Protein AF-A0A2V7VPG3-F1 (afdb_monomer_lite)

Structure (mmCIF, N/CA/C/O backbone):
data_AF-A0A2V7VPG3-F1
#
_entry.id   AF-A0A2V7VPG3-F1
#
loop_
_atom_site.group_PDB
_atom_site.id
_atom_site.type_symbol
_atom_site.label_atom_id
_atom_site.label_alt_id
_atom_site.label_comp_id
_atom_site.label_asym_id
_atom_site.label_entity_id
_atom_site.label_se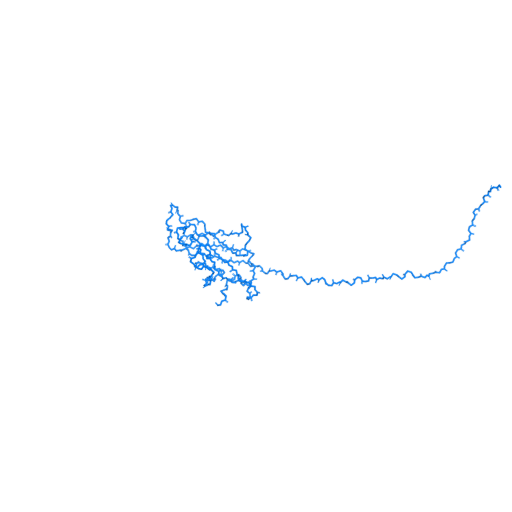q_id
_atom_site.pdbx_PDB_ins_code
_atom_site.Cartn_x
_atom_site.Cartn_y
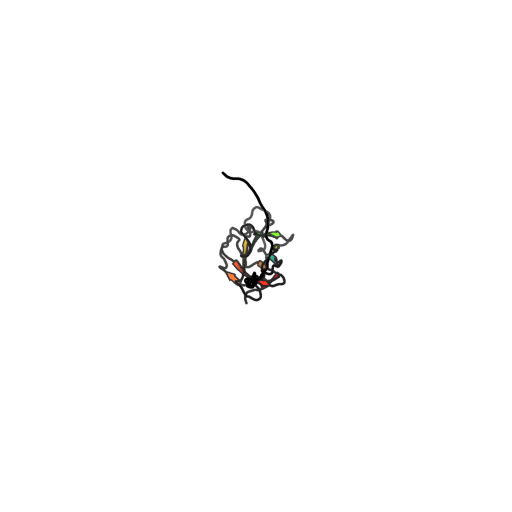_atom_site.Cartn_z
_atom_site.occupancy
_atom_site.B_iso_or_equiv
_atom_site.auth_seq_id
_atom_site.auth_comp_id
_atom_site.auth_asym_id
_atom_site.auth_atom_id
_atom_site.pdbx_PDB_model_num
ATOM 1 N N . MET A 1 1 ? 58.081 70.228 -54.183 1.00 37.72 1 MET A N 1
ATOM 2 C CA . MET A 1 1 ? 56.827 70.443 -54.935 1.00 37.72 1 MET A CA 1
ATOM 3 C C . MET A 1 1 ? 56.296 69.079 -55.341 1.00 37.72 1 MET A C 1
ATOM 5 O O . MET A 1 1 ? 56.935 68.388 -56.117 1.00 37.72 1 MET A O 1
ATOM 9 N N . THR A 1 2 ? 55.216 68.646 -54.701 1.00 41.16 2 THR A N 1
ATOM 10 C CA . THR A 1 2 ? 54.525 67.364 -54.906 1.00 41.16 2 THR A CA 1
ATOM 11 C C . THR A 1 2 ? 53.733 67.373 -56.209 1.00 41.16 2 THR A C 1
ATOM 13 O O . THR A 1 2 ? 53.096 68.386 -56.479 1.00 41.16 2 THR A O 1
ATOM 16 N N . ARG A 1 3 ? 53.716 66.256 -56.962 1.00 41.72 3 ARG A N 1
ATOM 17 C CA . ARG A 1 3 ? 52.572 65.781 -57.774 1.00 41.72 3 ARG A CA 1
ATOM 18 C C . ARG A 1 3 ? 52.804 64.370 -58.364 1.00 41.72 3 ARG A C 1
ATOM 20 O O . ARG A 1 3 ? 53.819 64.143 -59.001 1.00 41.72 3 ARG A O 1
ATOM 27 N N . LEU A 1 4 ? 51.795 63.511 -58.145 1.00 45.72 4 LEU A N 1
ATOM 28 C CA . LEU A 1 4 ? 51.234 62.430 -58.989 1.00 45.72 4 LEU A CA 1
ATOM 29 C C . LEU A 1 4 ? 52.162 61.390 -59.653 1.00 45.72 4 LEU A C 1
ATOM 31 O O . LEU A 1 4 ? 52.933 61.733 -60.536 1.00 45.72 4 LEU A O 1
ATOM 35 N N . ALA A 1 5 ? 51.910 60.098 -59.407 1.00 41.31 5 ALA A N 1
ATOM 36 C CA . ALA A 1 5 ? 51.105 59.235 -60.294 1.00 41.31 5 ALA A CA 1
ATOM 37 C C . ALA A 1 5 ? 51.264 57.744 -59.927 1.00 41.31 5 ALA A C 1
ATOM 39 O O . ALA A 1 5 ? 52.337 57.283 -59.553 1.00 41.31 5 ALA A O 1
ATOM 40 N N . ALA A 1 6 ? 50.160 57.008 -60.033 1.00 47.03 6 ALA A N 1
ATOM 41 C CA . ALA A 1 6 ? 50.062 55.563 -59.865 1.00 47.03 6 ALA A CA 1
ATOM 42 C C . ALA A 1 6 ? 50.630 54.798 -61.077 1.00 47.03 6 ALA A C 1
ATOM 44 O O . ALA A 1 6 ? 50.538 55.307 -62.189 1.00 47.03 6 ALA A O 1
ATOM 45 N N . LEU A 1 7 ? 51.131 53.573 -60.872 1.00 43.66 7 LEU A N 1
ATOM 46 C CA . LEU A 1 7 ? 50.576 52.311 -61.407 1.00 43.66 7 LEU A CA 1
ATOM 47 C C . LEU A 1 7 ? 51.603 51.159 -61.389 1.00 43.66 7 LEU A C 1
ATOM 49 O O . LEU A 1 7 ? 52.693 51.266 -61.931 1.00 43.66 7 LEU A O 1
ATOM 53 N N . ALA A 1 8 ? 51.139 50.052 -60.799 1.00 46.31 8 ALA A N 1
ATOM 54 C CA . ALA A 1 8 ? 51.310 48.647 -61.176 1.00 46.31 8 ALA A CA 1
ATOM 55 C C . ALA A 1 8 ? 52.710 48.077 -61.480 1.00 46.31 8 ALA A C 1
ATOM 57 O O . ALA A 1 8 ? 53.299 48.347 -62.519 1.00 46.31 8 ALA A O 1
ATOM 58 N N . LEU A 1 9 ? 53.095 47.066 -60.692 1.00 41.97 9 LEU A N 1
ATOM 59 C CA . LEU A 1 9 ? 53.660 45.843 -61.263 1.00 41.97 9 LEU A CA 1
ATOM 60 C C . LEU A 1 9 ? 53.087 44.610 -60.547 1.00 41.97 9 LEU A C 1
ATOM 62 O O . LEU A 1 9 ? 52.991 44.563 -59.323 1.00 41.97 9 LEU A O 1
ATOM 66 N N . LEU A 1 10 ? 52.639 43.663 -61.364 1.00 42.84 10 LEU A N 1
ATOM 67 C CA . LEU A 1 10 ? 51.924 42.441 -61.020 1.00 42.84 10 LEU A CA 1
ATOM 68 C C . LEU A 1 10 ? 52.832 41.323 -60.471 1.00 42.84 10 LEU A C 1
ATOM 70 O O . LEU A 1 10 ? 53.930 41.119 -60.971 1.00 42.84 10 LEU A O 1
ATOM 74 N N . ALA A 1 11 ? 52.237 40.550 -59.552 1.00 46.44 11 ALA A N 1
ATOM 75 C CA . ALA A 1 11 ? 52.200 39.080 -59.444 1.00 46.44 11 ALA A CA 1
ATOM 76 C C . ALA A 1 11 ? 53.490 38.233 -59.321 1.00 46.44 11 ALA A C 1
ATOM 78 O O . ALA A 1 11 ? 54.282 38.154 -60.250 1.00 46.44 11 ALA A O 1
ATOM 79 N N . ALA A 1 12 ? 53.562 37.438 -58.238 1.00 43.09 12 ALA A N 1
ATOM 80 C CA . ALA A 1 12 ? 53.796 35.974 -58.226 1.00 43.09 12 ALA A CA 1
ATOM 81 C C . ALA A 1 12 ? 53.746 35.474 -56.757 1.00 43.09 12 ALA A C 1
ATOM 83 O O . ALA A 1 12 ? 54.502 35.949 -55.920 1.00 43.09 12 ALA A O 1
ATOM 84 N N . LEU A 1 13 ? 52.709 34.735 -56.337 1.00 46.84 13 LEU A N 1
ATOM 85 C CA . LEU A 1 13 ? 52.669 33.261 -56.249 1.00 46.84 13 LEU A CA 1
ATOM 86 C C . LEU A 1 13 ? 53.753 32.643 -55.347 1.00 46.84 13 LEU A C 1
ATOM 88 O O . LEU A 1 13 ? 54.882 32.480 -55.787 1.00 46.84 13 LEU A O 1
ATOM 92 N N . ALA A 1 14 ? 53.361 32.173 -54.156 1.00 47.09 14 ALA A N 1
ATOM 93 C CA . ALA A 1 14 ? 53.646 30.800 -53.719 1.00 47.09 14 ALA A CA 1
ATOM 94 C C . ALA A 1 14 ? 52.872 30.449 -52.437 1.00 47.09 14 ALA A C 1
ATOM 96 O O . ALA A 1 14 ? 53.082 31.011 -51.366 1.00 47.0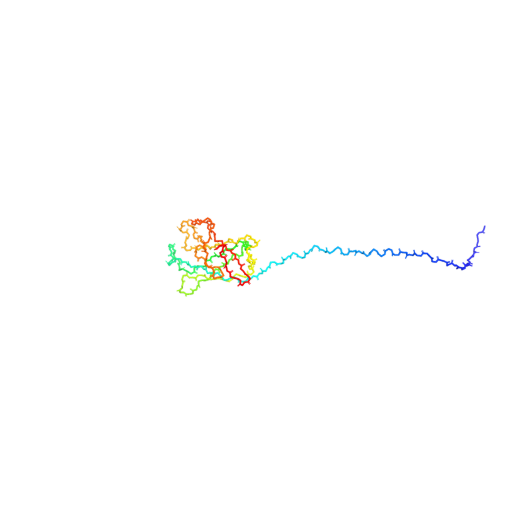9 14 ALA A O 1
ATOM 97 N N . PHE A 1 15 ? 51.974 29.485 -52.606 1.00 50.28 15 PHE A N 1
ATOM 98 C CA . PHE A 1 15 ? 51.304 28.688 -51.592 1.00 50.28 15 PHE A CA 1
ATOM 99 C C . PHE A 1 15 ? 52.273 28.134 -50.5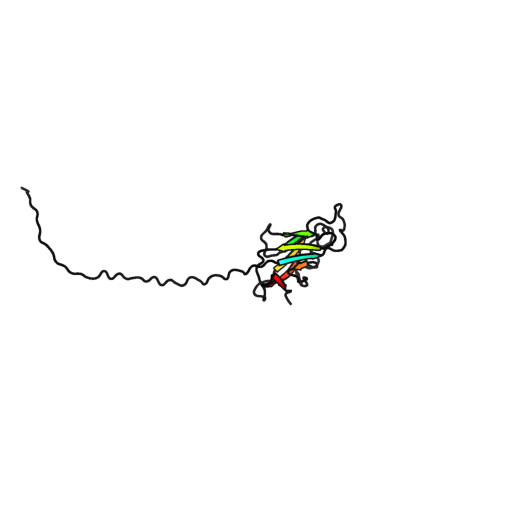43 1.00 50.28 15 PHE A C 1
ATOM 101 O O . PHE A 1 15 ? 53.160 27.364 -50.901 1.00 50.28 15 PHE A O 1
ATOM 108 N N . LEU A 1 16 ? 52.018 28.395 -49.260 1.00 49.69 16 LEU A N 1
ATOM 109 C CA . LEU A 1 16 ? 52.419 27.492 -48.181 1.00 49.69 16 LEU A CA 1
ATOM 110 C C . LEU A 1 16 ? 51.291 27.399 -47.150 1.00 49.69 16 LEU A C 1
ATOM 112 O O . LEU A 1 16 ? 51.182 28.210 -46.239 1.00 49.69 16 LEU A O 1
ATOM 116 N N . GLY A 1 17 ? 50.446 26.393 -47.384 1.00 46.06 17 GLY A N 1
ATOM 117 C CA . GLY A 1 17 ? 49.698 25.622 -46.397 1.00 46.06 17 GLY A CA 1
ATOM 118 C C . GLY A 1 17 ? 49.107 26.367 -45.208 1.00 46.06 17 GLY A C 1
ATOM 119 O O . GLY A 1 17 ? 49.694 26.382 -44.129 1.00 46.06 17 GLY A O 1
ATOM 120 N N . GLU A 1 18 ? 47.850 26.782 -45.348 1.00 44.81 18 GLU A N 1
ATOM 121 C CA . GLU A 1 18 ? 46.895 26.646 -44.250 1.00 44.81 18 GLU A CA 1
ATOM 122 C C . GLU A 1 18 ? 46.739 25.146 -43.974 1.00 44.81 18 GLU A C 1
ATOM 124 O O . GLU A 1 18 ? 45.849 24.469 -44.485 1.00 44.81 18 GLU A O 1
ATOM 129 N N . GLY A 1 19 ? 47.667 24.592 -43.195 1.00 44.91 19 GLY A N 1
ATOM 130 C CA . GLY A 1 19 ? 47.417 23.357 -42.481 1.00 44.91 19 GLY A CA 1
ATOM 131 C C . GLY A 1 19 ? 46.315 23.652 -41.477 1.00 44.91 19 GLY A C 1
ATOM 132 O O . GLY A 1 19 ? 46.604 23.979 -40.328 1.00 44.91 19 GLY A O 1
ATOM 133 N N . CYS A 1 20 ? 45.056 23.594 -41.918 1.00 52.06 20 CYS A N 1
ATOM 134 C CA . CYS A 1 20 ? 43.930 23.413 -41.023 1.00 52.06 20 CYS A CA 1
ATOM 135 C C . CYS A 1 20 ? 44.253 22.168 -40.201 1.00 52.06 20 CYS A C 1
ATOM 137 O O . CYS A 1 20 ? 44.125 21.042 -40.677 1.00 52.06 20 CYS A O 1
ATOM 139 N N . LEU A 1 21 ? 44.722 22.374 -38.971 1.00 52.06 21 LEU A N 1
ATOM 140 C CA . LEU A 1 21 ? 44.619 21.376 -37.927 1.00 52.06 21 LEU A CA 1
ATOM 141 C C . LEU A 1 21 ? 43.122 21.158 -37.751 1.00 52.06 21 LEU A C 1
ATOM 143 O O . LEU A 1 21 ? 42.452 21.871 -37.006 1.00 52.06 21 LEU A O 1
ATOM 147 N N . GLU A 1 22 ? 42.588 20.219 -38.521 1.00 52.66 22 GLU A N 1
ATOM 148 C CA . GLU A 1 22 ? 41.272 19.656 -38.321 1.00 52.66 22 GLU A CA 1
ATOM 149 C C . GLU A 1 22 ? 41.355 18.914 -36.989 1.00 52.66 22 GLU A C 1
ATOM 151 O O . GLU A 1 22 ? 41.661 17.724 -36.907 1.00 52.66 22 GLU A O 1
ATOM 156 N N . ILE A 1 23 ? 41.185 19.676 -35.903 1.00 58.06 23 ILE A N 1
ATOM 157 C CA . ILE A 1 23 ? 40.947 19.149 -34.569 1.00 58.06 23 ILE A CA 1
ATOM 158 C C . ILE A 1 23 ? 39.616 18.427 -34.703 1.00 58.06 23 ILE A C 1
ATOM 160 O O . ILE A 1 23 ? 38.544 18.998 -34.505 1.00 58.06 23 ILE A O 1
ATOM 164 N N . THR A 1 24 ? 39.693 17.162 -35.102 1.00 60.69 24 THR A N 1
ATOM 165 C CA . THR A 1 24 ? 38.583 16.238 -34.992 1.00 60.69 24 THR A CA 1
ATOM 166 C C . THR A 1 24 ? 38.358 16.143 -33.498 1.00 60.69 24 THR A C 1
ATOM 168 O O . THR A 1 24 ? 39.106 15.471 -32.790 1.00 60.69 24 THR A O 1
ATOM 171 N N . LYS A 1 25 ? 37.411 16.934 -32.986 1.00 55.31 25 LYS A N 1
ATOM 172 C CA . LYS A 1 25 ? 36.964 16.846 -31.605 1.00 55.31 25 LYS A CA 1
ATOM 173 C C . LYS A 1 25 ? 36.497 15.408 -31.456 1.00 55.31 25 LYS A C 1
ATOM 175 O O . LYS A 1 25 ? 35.426 15.066 -31.953 1.00 55.31 25 LYS A O 1
ATOM 180 N N . SER A 1 26 ? 37.331 14.557 -30.861 1.00 58.09 26 SER A N 1
ATOM 181 C CA . SER A 1 26 ? 36.906 13.240 -30.432 1.00 58.09 26 SER A CA 1
ATOM 182 C C . SER A 1 26 ? 35.700 13.506 -29.551 1.00 58.09 26 SER A C 1
ATOM 184 O O . SER A 1 26 ? 35.793 14.166 -28.515 1.00 58.09 26 SER A O 1
ATOM 186 N N . VAL A 1 27 ? 34.523 13.134 -30.049 1.00 62.06 27 VAL A N 1
ATOM 187 C CA . VAL A 1 27 ? 33.317 13.144 -29.243 1.00 62.06 27 VAL A CA 1
ATOM 188 C C . VAL A 1 27 ? 33.617 12.134 -28.154 1.00 62.06 27 VAL A C 1
ATOM 190 O O . VAL A 1 27 ? 33.576 10.932 -28.395 1.00 62.06 27 VAL A O 1
ATOM 193 N N . THR A 1 28 ? 34.034 12.626 -26.987 1.00 63.97 28 THR A N 1
ATOM 194 C CA . THR A 1 28 ? 34.015 11.841 -25.765 1.00 63.97 28 THR A CA 1
ATOM 195 C C . THR A 1 28 ? 32.599 11.310 -25.681 1.00 63.97 28 THR A C 1
ATOM 197 O O . THR A 1 28 ? 31.658 12.101 -25.577 1.00 63.97 28 THR A O 1
ATOM 200 N N . GLU A 1 29 ? 32.451 9.997 -25.845 1.00 66.50 29 GLU A N 1
ATOM 201 C CA . GLU A 1 29 ? 31.193 9.304 -25.628 1.00 66.50 29 GLU A CA 1
ATOM 202 C C . GLU A 1 29 ? 30.670 9.802 -24.280 1.00 66.50 29 GLU A C 1
ATOM 204 O O . GLU A 1 29 ? 31.361 9.713 -23.260 1.00 66.50 29 GLU A O 1
ATOM 209 N N . GLY A 1 30 ? 29.530 10.501 -24.314 1.00 67.94 30 GLY A N 1
ATOM 210 C CA . GLY A 1 30 ? 28.930 11.038 -23.103 1.00 67.94 30 GLY A CA 1
ATOM 211 C C . GLY A 1 30 ? 28.726 9.902 -22.101 1.00 67.94 30 GLY A C 1
ATOM 212 O O . GLY A 1 30 ? 28.661 8.739 -22.508 1.00 67.94 30 GLY A O 1
ATOM 213 N N . PRO A 1 31 ? 28.634 10.201 -20.795 1.00 70.94 31 PRO A N 1
ATOM 214 C CA . PRO A 1 31 ? 28.331 9.167 -19.817 1.00 70.94 31 PRO A CA 1
ATOM 215 C C . PRO A 1 31 ? 27.118 8.352 -20.294 1.00 70.94 31 PRO A C 1
ATOM 217 O O . PRO A 1 31 ? 26.178 8.941 -20.845 1.00 70.94 31 PRO A O 1
ATOM 220 N N . PRO A 1 32 ? 27.146 7.017 -20.134 1.00 72.50 32 PRO A N 1
ATOM 221 C CA . PRO A 1 32 ? 26.069 6.166 -20.610 1.00 72.50 32 PRO A CA 1
ATOM 222 C C . PRO A 1 32 ? 24.729 6.660 -20.050 1.00 72.50 32 PRO A C 1
ATOM 224 O O . PRO A 1 32 ? 24.681 7.134 -18.908 1.00 72.50 32 PRO A O 1
ATOM 227 N N . PRO A 1 33 ? 23.641 6.580 -20.834 1.00 69.88 33 PRO A N 1
ATOM 228 C CA . PRO A 1 33 ? 22.337 7.030 -20.379 1.00 69.88 33 PRO A CA 1
ATOM 229 C C . PRO A 1 33 ? 21.962 6.301 -19.087 1.00 69.88 33 PRO A C 1
ATOM 231 O O . PRO A 1 33 ? 22.057 5.075 -18.998 1.00 69.88 33 PRO A O 1
ATOM 234 N N . VAL A 1 34 ? 21.542 7.067 -18.078 1.00 70.38 34 VAL A N 1
ATOM 235 C CA . VAL A 1 34 ? 21.027 6.504 -16.828 1.00 70.38 34 VAL A CA 1
ATOM 236 C C . VAL A 1 34 ? 19.792 5.667 -17.177 1.00 70.38 34 VAL A C 1
ATOM 238 O O . VAL A 1 34 ? 18.899 6.184 -17.860 1.00 70.38 34 VAL A O 1
ATOM 241 N N . PRO A 1 35 ? 19.716 4.390 -16.755 1.00 69.19 35 PRO A N 1
ATOM 242 C CA . PRO A 1 35 ? 18.549 3.564 -17.015 1.00 69.19 35 PRO A CA 1
ATOM 243 C C . PRO A 1 35 ? 17.295 4.270 -16.506 1.00 69.19 35 PRO A C 1
ATOM 245 O O . PRO A 1 35 ? 17.216 4.645 -15.337 1.00 69.19 35 PRO A O 1
ATOM 248 N N . SER A 1 36 ? 16.317 4.473 -17.387 1.00 74.19 36 SER A N 1
ATOM 249 C CA . SER A 1 36 ? 15.027 5.002 -16.955 1.00 74.19 36 SER A CA 1
ATOM 250 C C . SER A 1 36 ? 14.311 3.939 -16.119 1.00 74.19 36 SER A C 1
ATOM 252 O O . SER A 1 36 ? 14.307 2.768 -16.520 1.00 74.19 36 SER A O 1
ATOM 254 N N . PRO A 1 37 ? 13.712 4.309 -14.975 1.00 80.94 37 PRO A N 1
ATOM 255 C CA . PRO A 1 37 ? 12.950 3.363 -14.180 1.00 80.94 37 PRO A CA 1
ATOM 256 C C . PRO A 1 37 ? 11.795 2.820 -15.019 1.00 80.94 37 PRO A C 1
ATOM 258 O O . PRO A 1 37 ? 11.083 3.572 -15.691 1.00 80.94 37 PRO A O 1
ATOM 261 N N . ARG A 1 38 ? 11.615 1.499 -14.996 1.00 91.44 38 ARG A N 1
ATOM 262 C CA . ARG A 1 38 ? 10.440 0.872 -15.603 1.00 91.44 38 ARG A CA 1
ATOM 263 C C . ARG A 1 38 ? 9.250 1.167 -14.706 1.00 91.44 38 ARG A C 1
ATOM 265 O O . ARG A 1 38 ? 9.344 0.979 -13.497 1.00 91.44 38 ARG A O 1
ATOM 272 N N . LEU A 1 39 ? 8.168 1.659 -15.294 1.00 95.88 39 LEU A N 1
ATOM 273 C CA . LEU A 1 39 ? 6.970 2.067 -14.571 1.00 95.88 39 LEU A CA 1
ATOM 274 C C . LEU A 1 39 ? 5.812 1.132 -14.914 1.00 95.88 39 LEU A C 1
ATOM 276 O O . LEU A 1 39 ? 5.599 0.811 -16.083 1.00 95.88 39 LEU A O 1
ATOM 280 N N . VAL A 1 40 ? 5.049 0.732 -13.902 1.00 97.44 40 VAL A N 1
ATOM 281 C CA . VAL A 1 40 ? 3.892 -0.160 -14.031 1.00 97.44 40 VAL A CA 1
ATOM 282 C C . VAL A 1 40 ? 2.668 0.418 -13.329 1.00 97.44 40 VAL A C 1
ATOM 284 O O . VAL A 1 40 ? 2.739 1.402 -12.590 1.00 97.44 40 VAL A O 1
ATOM 287 N N . THR A 1 41 ? 1.517 -0.193 -13.590 1.00 98.00 41 THR A N 1
ATOM 288 C CA . THR A 1 41 ? 0.272 0.096 -12.879 1.00 98.00 41 THR A CA 1
ATOM 289 C C . THR A 1 41 ? 0.023 -1.002 -11.855 1.00 98.00 41 THR A C 1
ATOM 291 O O . THR A 1 41 ? 0.062 -2.180 -12.199 1.00 98.00 41 THR A O 1
ATOM 294 N N . VAL A 1 42 ? -0.257 -0.624 -10.609 1.00 98.19 42 VAL A N 1
ATOM 295 C CA . VAL A 1 42 ? -0.473 -1.566 -9.505 1.00 98.19 42 VAL A CA 1
ATOM 296 C C . VAL A 1 42 ? -1.884 -1.406 -8.965 1.00 98.19 42 VAL A C 1
ATOM 298 O O . VAL A 1 42 ? -2.323 -0.301 -8.651 1.00 98.19 42 VAL A O 1
ATOM 301 N N . ARG A 1 43 ? -2.602 -2.521 -8.824 1.00 98.06 43 ARG A N 1
ATOM 302 C CA . ARG A 1 43 ? -3.893 -2.547 -8.131 1.00 98.06 43 ARG A CA 1
ATOM 303 C C . ARG A 1 43 ? -3.671 -2.736 -6.636 1.00 98.06 43 ARG A C 1
ATOM 305 O O . ARG A 1 43 ? -2.936 -3.634 -6.233 1.00 98.06 43 ARG A O 1
ATOM 312 N N . VAL A 1 44 ? -4.328 -1.917 -5.830 1.00 98.12 44 VAL A N 1
ATOM 313 C CA . VAL A 1 44 ? -4.316 -2.012 -4.369 1.00 98.12 44 VAL A CA 1
ATOM 314 C C . VAL A 1 44 ? -5.710 -2.373 -3.882 1.00 98.12 44 VAL A C 1
ATOM 316 O O . VAL A 1 44 ? -6.705 -1.834 -4.372 1.00 98.12 44 VAL A O 1
ATOM 319 N N . GLU A 1 45 ? -5.770 -3.270 -2.905 1.00 97.00 45 GLU A N 1
ATOM 320 C CA . GLU A 1 45 ? -6.959 -3.542 -2.109 1.00 97.00 45 GLU A CA 1
ATOM 321 C C . GLU A 1 45 ? -6.654 -3.319 -0.629 1.00 97.00 45 GLU A C 1
ATOM 323 O O . GLU A 1 45 ? -5.585 -3.681 -0.138 1.00 97.00 45 GLU A O 1
ATOM 328 N N . TYR A 1 46 ? -7.628 -2.785 0.090 1.00 95.38 46 TYR A N 1
ATOM 329 C CA . TYR A 1 46 ? -7.666 -2.744 1.540 1.00 95.38 46 TYR A CA 1
ATOM 330 C C . TYR A 1 46 ? -8.922 -3.464 2.017 1.00 95.38 46 TYR A C 1
ATOM 332 O O . TYR A 1 46 ? -10.019 -3.180 1.537 1.00 95.38 46 TYR A O 1
ATOM 340 N N . ARG A 1 47 ? -8.765 -4.397 2.956 1.00 93.06 47 ARG A N 1
ATOM 341 C CA . ARG A 1 47 ? -9.871 -5.164 3.541 1.00 93.06 47 ARG A CA 1
ATOM 342 C C . ARG A 1 47 ? -10.123 -4.667 4.957 1.00 93.06 47 ARG A C 1
ATOM 344 O O . ARG A 1 47 ? -9.394 -5.044 5.870 1.00 93.06 47 ARG A O 1
ATOM 351 N N . GLN A 1 48 ? -11.115 -3.807 5.152 1.00 87.88 48 GLN A N 1
ATOM 352 C CA . GLN A 1 48 ? -11.444 -3.322 6.494 1.00 87.88 48 GLN A CA 1
ATOM 353 C C . GLN A 1 48 ? -11.978 -4.483 7.352 1.00 87.88 48 GLN A C 1
ATOM 355 O O . GLN A 1 48 ? -12.622 -5.394 6.823 1.00 87.88 48 GLN A O 1
ATOM 360 N N . PRO A 1 49 ? -11.731 -4.485 8.673 1.00 82.81 49 PRO A N 1
ATOM 361 C CA . PRO A 1 49 ? -12.482 -5.324 9.601 1.00 82.81 49 PRO A CA 1
ATOM 362 C C . PRO A 1 49 ? -13.997 -5.170 9.410 1.00 82.81 49 PRO A C 1
ATOM 364 O O . PRO A 1 49 ? -14.476 -4.095 9.067 1.00 82.81 49 PRO A O 1
ATOM 367 N N . ASN A 1 50 ? -14.757 -6.240 9.655 1.00 69.00 50 ASN A N 1
ATOM 368 C CA . ASN A 1 50 ? -16.215 -6.197 9.539 1.00 69.00 50 ASN A CA 1
ATOM 369 C C . ASN A 1 50 ? -16.799 -5.164 10.517 1.00 69.00 50 ASN A C 1
ATOM 371 O O . ASN A 1 50 ? -16.787 -5.383 11.729 1.00 69.00 50 ASN A O 1
ATOM 375 N N . GLY A 1 51 ? -17.344 -4.079 9.967 1.00 63.75 51 GLY A N 1
ATOM 376 C CA . GLY A 1 51 ? -18.024 -3.021 10.706 1.00 63.75 51 GLY A CA 1
ATOM 377 C C . GLY A 1 51 ? -17.172 -1.770 10.913 1.00 63.75 51 GLY A C 1
ATOM 378 O O . GLY A 1 51 ? -15.968 -1.837 11.148 1.00 63.75 51 GLY A O 1
ATOM 379 N N . CYS A 1 52 ? -17.829 -0.611 10.874 1.00 63.09 52 CYS A N 1
ATOM 380 C CA . CYS A 1 52 ? -17.220 0.623 11.341 1.00 63.09 52 CYS A CA 1
ATOM 381 C C . CYS A 1 52 ? -17.414 0.730 12.841 1.00 63.09 52 CYS A C 1
ATOM 383 O O . CYS A 1 52 ? -18.539 0.706 13.344 1.00 63.09 52 CYS A O 1
ATOM 385 N N . VAL A 1 53 ? -16.305 0.829 13.553 1.00 60.41 53 VAL A N 1
ATOM 386 C CA . VAL A 1 53 ? -16.309 0.991 14.998 1.00 60.41 53 VAL A CA 1
ATOM 387 C C . VAL A 1 53 ? -16.289 2.494 15.271 1.00 60.41 53 VAL A C 1
ATOM 389 O O . VAL A 1 53 ? -15.461 3.208 14.720 1.00 60.41 53 VAL A O 1
ATOM 392 N N . ASN A 1 54 ? -17.217 2.979 16.095 1.00 53.47 54 ASN A N 1
ATOM 393 C CA . ASN A 1 54 ? -17.209 4.346 16.631 1.00 53.47 54 ASN A CA 1
ATOM 394 C C . ASN A 1 54 ? -17.265 5.488 15.590 1.00 53.47 54 ASN A C 1
ATOM 396 O O . ASN A 1 54 ? -16.606 6.512 15.746 1.00 53.47 54 ASN A O 1
ATOM 400 N N . VAL A 1 55 ? -18.103 5.365 14.554 1.00 57.84 55 VAL A N 1
ATOM 401 C CA . VAL A 1 55 ? -18.409 6.479 13.633 1.00 57.84 55 VAL A CA 1
ATOM 402 C C . VAL A 1 55 ? -19.901 6.798 13.604 1.00 57.84 55 VAL A C 1
ATOM 404 O O . VAL A 1 55 ? -20.749 5.910 13.632 1.00 57.84 55 VAL A O 1
ATOM 407 N N . SER A 1 56 ? -20.223 8.090 13.522 1.00 54.47 56 SER A N 1
ATOM 408 C CA . SER A 1 56 ? -21.587 8.614 13.362 1.00 54.47 56 SER A CA 1
ATOM 409 C C . SER A 1 56 ? -22.082 8.614 11.905 1.00 54.47 56 SER A C 1
ATOM 411 O O . SER A 1 56 ? -23.256 8.889 11.661 1.00 54.47 56 SER A O 1
ATOM 413 N N . ASN A 1 57 ? -21.201 8.321 10.943 1.00 56.34 57 ASN A N 1
ATOM 414 C CA . ASN A 1 57 ? -21.437 8.384 9.495 1.00 56.34 57 ASN A CA 1
ATOM 415 C C . ASN A 1 57 ? -21.544 6.963 8.891 1.00 56.34 57 ASN A C 1
ATOM 417 O O . ASN A 1 57 ? -21.054 6.014 9.510 1.00 56.34 57 ASN A O 1
ATOM 421 N N . PRO A 1 58 ? -22.126 6.774 7.688 1.00 58.31 58 PRO A N 1
ATOM 422 C CA . PRO A 1 58 ? -22.068 5.486 7.018 1.00 58.31 58 PRO A CA 1
ATOM 423 C C . PRO A 1 58 ? -20.611 5.152 6.684 1.00 58.31 58 PRO A C 1
ATOM 425 O O . PRO A 1 58 ? -19.796 6.038 6.440 1.00 58.31 58 PRO A O 1
ATOM 428 N N . CYS A 1 59 ? -20.302 3.862 6.651 1.00 66.56 59 CYS A N 1
ATOM 429 C CA . CYS A 1 59 ? -19.009 3.261 6.312 1.00 66.56 59 CYS A CA 1
ATOM 430 C C . CYS A 1 59 ? -18.494 3.546 4.888 1.00 66.56 59 CYS A C 1
ATOM 432 O O . CYS A 1 59 ? -17.807 2.722 4.303 1.00 66.56 59 CYS A O 1
ATOM 434 N N . ASN A 1 60 ? -18.845 4.680 4.296 1.00 68.06 60 ASN A N 1
ATOM 435 C CA . ASN A 1 60 ? -18.600 5.008 2.900 1.00 68.06 60 ASN A CA 1
ATOM 436 C C . ASN A 1 60 ? -17.542 6.109 2.728 1.00 68.06 60 ASN A C 1
ATOM 438 O O . ASN A 1 60 ? -17.385 6.652 1.630 1.00 68.06 60 ASN A O 1
ATOM 442 N N . THR A 1 61 ? -16.812 6.463 3.795 1.00 75.62 61 THR A N 1
ATOM 443 C CA . THR A 1 61 ? -15.702 7.417 3.679 1.00 75.62 61 THR A CA 1
ATOM 444 C C . THR A 1 61 ? -14.534 6.751 2.954 1.00 75.62 61 THR A C 1
ATOM 446 O O . THR A 1 61 ? -14.277 5.552 3.093 1.00 75.62 61 THR A O 1
ATOM 449 N N . ARG A 1 62 ? -13.818 7.529 2.139 1.00 83.12 62 ARG A N 1
ATOM 450 C CA . ARG A 1 62 ? -12.665 7.022 1.393 1.00 83.12 62 ARG A CA 1
ATOM 451 C C . ARG A 1 62 ? -11.506 6.710 2.334 1.00 83.12 62 ARG A C 1
ATOM 453 O O . ARG A 1 62 ? -11.244 7.441 3.285 1.00 83.12 62 ARG A O 1
ATOM 460 N N . VAL A 1 63 ? -10.802 5.641 2.002 1.00 92.00 63 VAL A N 1
ATOM 461 C CA . VAL A 1 63 ? -9.583 5.184 2.670 1.00 92.00 63 VAL A CA 1
ATOM 462 C C . VAL A 1 63 ? -8.387 5.689 1.867 1.00 92.00 63 VAL A C 1
ATOM 464 O O . VAL A 1 63 ? -8.463 5.758 0.640 1.00 92.00 63 VAL A O 1
ATOM 467 N N . VAL A 1 64 ? -7.292 6.062 2.525 1.00 95.94 64 VAL A N 1
ATOM 468 C CA . VAL A 1 64 ? -6.143 6.690 1.854 1.00 95.94 64 VAL A CA 1
ATOM 469 C C . VAL A 1 64 ? -4.965 5.729 1.815 1.00 95.94 64 VAL A C 1
ATOM 471 O O . VAL A 1 64 ? -4.539 5.237 2.856 1.00 95.94 64 VAL A O 1
ATOM 474 N N . PHE A 1 65 ? -4.428 5.470 0.626 1.00 97.75 65 PHE A N 1
ATOM 475 C CA . PHE A 1 65 ? -3.230 4.665 0.415 1.00 97.75 65 PHE A CA 1
ATOM 476 C C . PHE A 1 65 ? -1.993 5.542 0.226 1.00 97.75 65 PHE A C 1
ATOM 478 O O . PHE A 1 65 ? -2.016 6.511 -0.535 1.00 97.75 65 PHE A O 1
ATOM 485 N N . PHE A 1 66 ? -0.895 5.129 0.853 1.00 97.94 66 PHE A N 1
ATOM 486 C CA . PHE A 1 66 ? 0.419 5.745 0.745 1.00 97.94 66 PHE A CA 1
ATOM 487 C C . PHE A 1 66 ? 1.444 4.694 0.324 1.00 97.94 66 PHE A C 1
ATOM 489 O O . PHE A 1 66 ? 1.496 3.609 0.90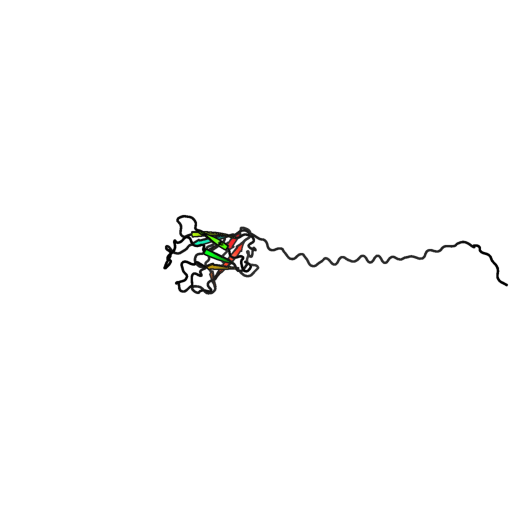6 1.00 97.94 66 PHE A O 1
ATOM 496 N N . GLY A 1 67 ? 2.297 5.042 -0.634 1.00 97.31 67 GLY A N 1
ATOM 497 C CA . GLY A 1 67 ? 3.495 4.284 -0.984 1.00 97.31 67 GLY A CA 1
ATOM 498 C C . GLY A 1 67 ? 4.722 5.183 -0.925 1.00 97.31 67 GLY A C 1
ATOM 499 O O . GLY A 1 67 ? 4.642 6.355 -1.281 1.00 97.31 67 GLY A O 1
ATOM 500 N N . SER A 1 68 ? 5.867 4.654 -0.498 1.00 96.50 68 SER A N 1
ATOM 501 C CA . SER A 1 68 ? 7.103 5.436 -0.346 1.00 96.50 68 SER A CA 1
ATOM 502 C C . SER A 1 68 ? 7.660 6.005 -1.657 1.00 96.50 68 SER A C 1
ATOM 504 O O . SER A 1 68 ? 8.508 6.889 -1.624 1.00 96.50 68 SER A O 1
ATOM 506 N N . TRP A 1 69 ? 7.178 5.529 -2.808 1.00 93.81 69 TRP A N 1
ATOM 507 C CA . TRP A 1 69 ? 7.493 6.085 -4.128 1.00 93.81 69 TRP A CA 1
ATOM 508 C C . TRP A 1 69 ? 6.648 7.315 -4.493 1.00 93.81 69 TRP A C 1
ATOM 510 O O . TRP A 1 69 ? 6.928 7.981 -5.491 1.00 93.81 69 TRP A O 1
ATOM 520 N N . MET A 1 70 ? 5.587 7.601 -3.738 1.00 95.50 70 MET A N 1
ATOM 521 C CA . MET A 1 70 ? 4.681 8.710 -4.015 1.00 95.50 70 MET A CA 1
ATOM 522 C C . MET A 1 70 ? 5.290 10.029 -3.545 1.00 95.50 70 MET A C 1
ATOM 524 O O . MET A 1 70 ? 5.894 10.116 -2.477 1.00 95.50 70 MET A O 1
ATOM 528 N N . GLN A 1 71 ? 5.092 11.077 -4.340 1.00 93.38 71 GLN A N 1
ATOM 529 C CA . GLN A 1 71 ? 5.375 12.442 -3.902 1.00 93.38 71 GLN A CA 1
ATOM 530 C C . GLN A 1 71 ? 4.334 12.883 -2.859 1.00 93.38 71 GLN A C 1
ATOM 532 O O . GLN A 1 71 ? 3.217 12.359 -2.866 1.00 93.38 71 GLN A O 1
ATOM 537 N N . PRO A 1 72 ? 4.647 13.855 -1.984 1.00 89.81 72 PRO A N 1
ATOM 538 C CA . PRO A 1 72 ? 3.647 14.457 -1.104 1.00 89.81 72 PRO A CA 1
ATOM 539 C C . PRO A 1 72 ? 2.432 14.970 -1.898 1.00 89.81 72 PRO A C 1
ATOM 541 O O . PRO A 1 72 ? 2.608 15.677 -2.891 1.00 89.81 72 PRO A O 1
ATOM 544 N N . GLY A 1 73 ? 1.213 14.609 -1.484 1.00 91.75 73 GLY A N 1
ATOM 545 C CA . GLY A 1 73 ? -0.024 14.902 -2.224 1.00 91.75 73 GLY A CA 1
ATOM 546 C C . GLY A 1 73 ? -0.352 13.889 -3.330 1.00 91.75 73 GLY A C 1
ATOM 547 O O . GLY A 1 73 ? -1.362 14.033 -4.016 1.00 91.75 73 GLY A O 1
ATOM 548 N N . GLY A 1 74 ? 0.508 12.887 -3.540 1.00 91.56 74 GLY A N 1
ATOM 549 C CA . GLY A 1 74 ? 0.331 11.795 -4.499 1.00 91.56 74 GLY A CA 1
ATOM 550 C C . GLY A 1 74 ? -0.367 10.562 -3.923 1.00 91.56 74 GLY A C 1
ATOM 551 O O . GLY A 1 74 ? -0.450 9.542 -4.607 1.00 91.56 74 GLY A O 1
ATOM 552 N N . GLU A 1 75 ? -0.832 10.629 -2.675 1.00 95.00 75 GLU A N 1
ATOM 553 C CA . GLU A 1 75 ? -1.641 9.586 -2.056 1.00 95.00 75 GLU A CA 1
ATOM 554 C C . GLU A 1 75 ? -2.911 9.281 -2.859 1.00 95.00 75 GLU A C 1
ATOM 556 O O . GLU A 1 75 ? -3.491 10.132 -3.537 1.00 95.00 75 GLU A O 1
ATOM 561 N N . VAL A 1 76 ? -3.364 8.032 -2.774 1.00 96.44 76 VAL A N 1
ATOM 562 C CA . VAL A 1 76 ? -4.496 7.555 -3.571 1.00 96.44 76 VAL A CA 1
ATOM 563 C C . VAL A 1 76 ? -5.687 7.281 -2.675 1.00 96.44 76 VAL A C 1
ATOM 565 O O . VAL A 1 76 ? -5.614 6.496 -1.731 1.00 96.44 76 VAL A O 1
ATOM 568 N N . LEU A 1 77 ? -6.816 7.901 -3.008 1.00 95.56 77 LEU A N 1
ATOM 569 C CA . LEU A 1 77 ? -8.091 7.602 -2.374 1.00 95.56 77 LEU A CA 1
ATOM 570 C C . LEU A 1 77 ? -8.653 6.299 -2.944 1.00 95.56 77 LEU A C 1
ATOM 572 O O . LEU A 1 77 ? -8.976 6.210 -4.130 1.00 95.56 77 LEU A O 1
ATOM 576 N N . LEU A 1 78 ? -8.797 5.299 -2.086 1.00 95.00 78 LEU A N 1
ATOM 577 C CA . LEU A 1 78 ? -9.412 4.028 -2.426 1.00 95.00 78 LEU A CA 1
ATOM 578 C C . LEU A 1 78 ? -10.937 4.147 -2.350 1.00 95.00 78 LEU A C 1
ATOM 580 O O . LEU A 1 78 ? -11.491 4.819 -1.475 1.00 95.00 78 LEU A O 1
ATOM 584 N N . SER A 1 79 ? -11.612 3.476 -3.278 1.00 91.62 79 SER A N 1
ATOM 585 C CA . SER A 1 79 ? -13.072 3.450 -3.369 1.00 91.62 79 SER A CA 1
ATOM 586 C C . SER A 1 79 ? -13.608 2.116 -2.876 1.00 91.62 79 SER A C 1
ATOM 588 O O . SER A 1 79 ? -13.083 1.064 -3.241 1.00 91.62 79 SER A O 1
ATOM 590 N N . GLU A 1 80 ? -14.652 2.166 -2.056 1.00 89.69 80 GLU A N 1
ATOM 591 C CA . GLU A 1 80 ? -15.358 0.978 -1.583 1.00 89.69 80 GLU A CA 1
ATOM 592 C C . GLU A 1 80 ? -15.949 0.208 -2.774 1.00 89.69 80 GLU A C 1
ATOM 594 O O . GLU A 1 80 ? -16.564 0.787 -3.673 1.00 89.69 80 GLU A O 1
ATOM 599 N N . SER A 1 81 ? -15.762 -1.109 -2.782 1.00 87.44 81 SER A N 1
ATOM 600 C CA . SER A 1 81 ? -16.494 -1.997 -3.678 1.00 87.44 81 SER A CA 1
ATOM 601 C C . SER A 1 81 ? -17.897 -2.189 -3.088 1.00 87.44 81 SER A C 1
ATOM 603 O O . SER A 1 81 ? -17.996 -2.668 -1.956 1.00 87.44 81 SER A O 1
ATOM 605 N N . PRO A 1 82 ? -18.976 -1.814 -3.801 1.00 82.94 82 PRO A N 1
ATOM 606 C CA . PRO A 1 82 ? -20.309 -1.705 -3.211 1.00 82.94 82 PRO A CA 1
ATOM 607 C C . PRO A 1 82 ? -20.768 -2.966 -2.471 1.00 82.94 82 PRO A C 1
ATOM 609 O O . PRO A 1 82 ? -20.728 -4.064 -3.026 1.00 82.94 82 PRO A O 1
ATOM 612 N N . GLY A 1 83 ? -21.245 -2.794 -1.234 1.00 79.12 83 GLY A N 1
ATOM 613 C CA . GLY A 1 83 ? -21.770 -3.891 -0.414 1.00 79.12 83 GLY A CA 1
ATOM 614 C C . GLY A 1 83 ? -20.694 -4.819 0.155 1.00 79.12 83 GLY A C 1
ATOM 615 O O . GLY A 1 83 ? -21.006 -5.939 0.558 1.00 79.12 83 GLY A O 1
ATOM 616 N N . THR A 1 84 ? -19.435 -4.377 0.181 1.00 84.69 84 THR A N 1
ATOM 617 C CA . THR A 1 84 ? -18.304 -5.142 0.717 1.00 84.69 84 THR A CA 1
ATOM 618 C C . THR A 1 84 ? -17.461 -4.278 1.650 1.00 84.69 84 THR A C 1
ATOM 620 O O . THR A 1 84 ? -17.436 -3.063 1.519 1.00 84.69 84 THR A O 1
ATOM 623 N N . TYR A 1 85 ? -16.677 -4.906 2.526 1.00 87.44 85 TYR A N 1
ATOM 624 C CA . TYR A 1 85 ? -15.643 -4.224 3.315 1.00 87.44 85 TYR A CA 1
ATOM 625 C C . TYR A 1 85 ? -14.290 -4.213 2.580 1.00 87.44 85 TYR A C 1
ATOM 627 O O . TYR A 1 85 ? -13.242 -4.496 3.169 1.00 87.44 85 TYR A O 1
ATOM 635 N N . VAL A 1 86 ? -14.302 -3.925 1.273 1.00 91.56 86 VAL A N 1
ATOM 636 C CA . VAL A 1 86 ? -13.096 -3.892 0.434 1.00 91.56 86 VAL A CA 1
ATOM 637 C C . VAL A 1 86 ? -12.999 -2.577 -0.328 1.00 91.56 86 VAL A C 1
ATOM 639 O O . VAL A 1 86 ? -13.836 -2.269 -1.173 1.00 91.56 86 VAL A O 1
ATOM 642 N N . TRP A 1 87 ? -11.918 -1.837 -0.100 1.00 93.75 87 TRP A N 1
ATOM 643 C CA . TRP A 1 87 ? -11.587 -0.608 -0.814 1.00 93.75 87 TRP A CA 1
ATOM 644 C C . TRP A 1 87 ? -10.517 -0.903 -1.847 1.00 93.75 87 TRP A C 1
ATOM 646 O O . TRP A 1 87 ? -9.545 -1.593 -1.555 1.00 93.75 87 TRP A O 1
ATOM 656 N N . THR A 1 88 ? -10.676 -0.382 -3.056 1.00 95.56 88 THR A N 1
ATOM 657 C CA . THR A 1 88 ? -9.753 -0.653 -4.157 1.00 95.56 88 THR A CA 1
ATOM 658 C C . THR A 1 88 ? -9.308 0.622 -4.854 1.00 95.56 88 THR A C 1
ATOM 660 O O . THR A 1 88 ? -10.000 1.643 -4.844 1.00 95.56 88 THR A O 1
ATOM 663 N N . GLY A 1 89 ? -8.124 0.564 -5.455 1.00 95.62 89 GLY A N 1
ATOM 664 C CA . GLY A 1 89 ? -7.547 1.653 -6.228 1.00 95.62 89 GLY A CA 1
ATOM 665 C C . GLY A 1 89 ? -6.534 1.134 -7.238 1.00 95.62 89 GLY A C 1
ATOM 666 O O . GLY A 1 89 ? -6.018 0.023 -7.113 1.00 95.62 89 GLY A O 1
ATOM 667 N N . THR A 1 90 ? -6.270 1.943 -8.258 1.00 96.69 90 THR A N 1
ATOM 668 C CA . THR A 1 90 ? -5.267 1.660 -9.287 1.00 96.69 90 THR A CA 1
ATOM 669 C C . THR A 1 90 ? -4.239 2.779 -9.272 1.00 96.69 90 THR A C 1
ATOM 671 O O . THR A 1 90 ? -4.594 3.944 -9.432 1.00 96.69 90 THR A O 1
ATOM 674 N N . ILE A 1 91 ? -2.981 2.421 -9.033 1.00 96.88 91 ILE A N 1
ATOM 675 C CA . ILE A 1 91 ? -1.877 3.354 -8.848 1.00 96.88 91 ILE A CA 1
ATOM 676 C C . ILE A 1 91 ? -1.030 3.297 -10.124 1.00 96.88 91 ILE A C 1
ATOM 678 O O . ILE A 1 91 ? -0.403 2.265 -10.377 1.00 96.88 91 ILE A O 1
ATOM 682 N N . PRO A 1 92 ? -1.014 4.355 -10.948 1.00 95.81 92 PRO A N 1
ATOM 683 C CA . PRO A 1 92 ? -0.144 4.416 -12.113 1.00 95.81 92 PRO A CA 1
ATOM 684 C C . PRO A 1 92 ? 1.289 4.784 -11.710 1.00 95.81 92 PRO A C 1
ATOM 686 O O . PRO A 1 92 ? 1.535 5.284 -10.613 1.00 95.81 92 PRO A O 1
ATOM 689 N N . ASN A 1 93 ? 2.220 4.620 -12.650 1.00 94.81 93 ASN A N 1
ATOM 690 C CA . ASN A 1 93 ? 3.592 5.123 -12.548 1.00 94.81 93 ASN A CA 1
ATOM 691 C C . ASN A 1 93 ? 4.372 4.600 -11.327 1.00 94.81 93 ASN A C 1
ATOM 693 O O . ASN A 1 93 ? 5.187 5.323 -10.756 1.00 94.81 93 ASN A O 1
ATOM 697 N N . VAL A 1 94 ? 4.130 3.351 -10.924 1.00 96.12 94 VAL A N 1
ATOM 698 C CA . VAL A 1 94 ? 4.885 2.706 -9.846 1.00 96.12 94 VAL A CA 1
ATOM 699 C C . VAL A 1 94 ? 6.208 2.203 -10.416 1.00 96.12 94 VAL A C 1
ATOM 701 O O . VAL A 1 94 ? 6.170 1.407 -11.358 1.00 96.12 94 VAL A O 1
ATOM 704 N N . PRO A 1 95 ? 7.369 2.639 -9.904 1.00 95.44 95 PRO A N 1
ATOM 705 C CA . PRO A 1 95 ? 8.634 2.109 -10.380 1.00 95.44 95 PRO A CA 1
ATOM 706 C C . PRO A 1 95 ? 8.793 0.636 -9.989 1.00 95.44 95 PRO A C 1
ATOM 708 O O . PRO A 1 95 ? 8.376 0.202 -8.919 1.00 95.44 95 PRO A O 1
ATOM 711 N N . VAL A 1 96 ? 9.361 -0.153 -10.892 1.00 95.88 96 VAL A N 1
ATOM 712 C CA . VAL A 1 96 ? 9.662 -1.567 -10.659 1.00 95.88 96 VAL A CA 1
ATOM 713 C C . VAL A 1 96 ? 10.957 -1.676 -9.863 1.00 95.88 96 VAL A C 1
ATOM 715 O O . VAL A 1 96 ? 11.970 -1.100 -10.254 1.00 95.88 96 VAL A O 1
ATOM 718 N N . ASN A 1 97 ? 10.951 -2.484 -8.802 1.00 94.56 97 ASN A N 1
ATOM 719 C CA . ASN A 1 97 ? 12.138 -2.791 -7.995 1.00 94.56 97 ASN A CA 1
ATOM 720 C C . ASN A 1 97 ? 12.371 -4.305 -7.788 1.00 94.56 97 ASN A C 1
ATOM 722 O O . ASN A 1 97 ? 13.238 -4.687 -6.999 1.00 94.56 97 ASN A O 1
ATOM 726 N N . PHE A 1 98 ? 11.638 -5.164 -8.513 1.00 93.56 98 PHE A N 1
ATOM 727 C CA . PHE A 1 98 ? 11.814 -6.622 -8.542 1.00 93.56 98 PHE A CA 1
ATOM 728 C C . PHE A 1 98 ? 12.385 -7.122 -9.899 1.00 93.56 98 PHE A C 1
ATOM 730 O O . PHE A 1 98 ? 11.982 -6.603 -10.941 1.00 93.56 98 PHE A O 1
ATOM 737 N N . PRO A 1 99 ? 13.273 -8.147 -9.952 1.00 91.31 99 PRO A N 1
ATOM 738 C CA . PRO A 1 99 ? 13.885 -8.856 -8.821 1.00 91.31 99 PRO A CA 1
ATOM 739 C C . PRO A 1 99 ? 14.655 -7.886 -7.916 1.00 91.31 99 PRO A C 1
ATOM 741 O O . PRO A 1 99 ? 15.079 -6.850 -8.428 1.00 91.31 99 PRO A O 1
ATOM 744 N N . PRO A 1 100 ? 14.808 -8.168 -6.607 1.00 85.25 100 PRO A N 1
ATOM 745 C CA . PRO A 1 100 ? 15.277 -7.183 -5.633 1.00 85.25 100 PRO A CA 1
ATOM 746 C C . PRO A 1 100 ? 16.647 -6.621 -6.024 1.00 85.25 100 PRO A C 1
ATOM 748 O O . PRO A 1 100 ? 17.671 -7.292 -5.902 1.00 85.25 100 PRO A O 1
ATOM 751 N N . ARG A 1 101 ? 16.655 -5.397 -6.553 1.00 74.12 101 ARG A N 1
ATOM 752 C CA . ARG A 1 101 ? 17.871 -4.640 -6.908 1.00 74.12 101 ARG A CA 1
ATOM 753 C C . ARG A 1 101 ? 18.024 -3.376 -6.070 1.00 74.12 101 ARG A C 1
ATOM 755 O O . ARG A 1 101 ? 19.124 -2.846 -5.961 1.00 74.12 101 ARG A O 1
ATOM 762 N N . GLU A 1 102 ? 16.924 -2.920 -5.482 1.00 79.62 102 GLU A N 1
ATOM 763 C CA . GLU A 1 102 ? 16.809 -1.694 -4.699 1.00 79.62 102 GLU A CA 1
ATOM 764 C C . GLU A 1 102 ? 16.146 -1.993 -3.349 1.00 79.62 102 GLU A C 1
ATOM 766 O O . GLU A 1 102 ? 15.869 -3.146 -3.014 1.00 79.62 102 GLU A O 1
ATOM 771 N N . GLN A 1 103 ? 15.899 -0.951 -2.556 1.00 91.19 103 GLN A N 1
ATOM 772 C CA . GLN A 1 103 ? 15.148 -1.084 -1.312 1.00 91.19 103 GLN A CA 1
ATOM 773 C C . GLN A 1 103 ? 13.675 -1.419 -1.609 1.00 91.19 103 GLN A C 1
ATOM 775 O O . GLN A 1 103 ? 13.120 -0.939 -2.606 1.00 91.19 103 GLN A O 1
ATOM 780 N N . PRO A 1 104 ? 13.025 -2.234 -0.760 1.00 95.75 104 PRO A N 1
ATOM 781 C CA . PRO A 1 104 ? 11.595 -2.469 -0.874 1.00 95.75 104 PRO A CA 1
ATOM 782 C C . PRO A 1 104 ? 10.820 -1.173 -0.635 1.00 95.75 104 PRO A C 1
ATOM 784 O O . PRO A 1 104 ? 11.289 -0.255 0.042 1.00 95.75 104 PRO A O 1
ATOM 787 N N . TYR A 1 105 ? 9.59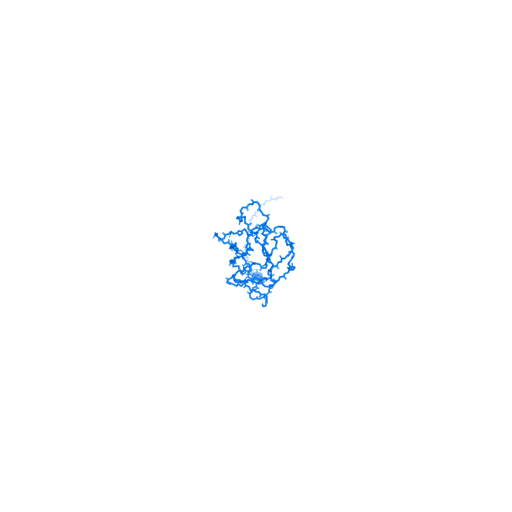8 -1.117 -1.148 1.00 97.38 105 TYR A N 1
ATOM 788 C CA . TYR A 1 105 ? 8.697 -0.026 -0.832 1.00 97.38 105 TYR A CA 1
ATOM 789 C C . TYR A 1 105 ? 8.046 -0.218 0.528 1.00 97.38 105 TYR A C 1
ATOM 791 O O . TYR A 1 105 ? 7.719 -1.339 0.924 1.00 97.38 105 TYR A O 1
ATOM 799 N N . LEU A 1 106 ? 7.814 0.910 1.198 1.00 97.81 106 LEU A N 1
ATOM 800 C CA . LEU A 1 106 ? 6.978 0.995 2.384 1.00 97.81 106 LEU A CA 1
ATOM 801 C C . LEU A 1 106 ? 5.594 1.474 1.961 1.00 97.81 106 LEU A C 1
ATOM 803 O O . LEU A 1 106 ? 5.464 2.519 1.320 1.00 97.81 106 LEU A O 1
ATOM 807 N N . VAL A 1 107 ? 4.566 0.706 2.303 1.00 98.25 107 VAL A N 1
ATOM 808 C CA . VAL A 1 107 ? 3.171 1.010 1.971 1.00 98.25 107 VAL A CA 1
ATOM 809 C C . VAL A 1 107 ? 2.309 1.023 3.215 1.00 98.25 107 VAL A C 1
ATOM 811 O O . VAL A 1 107 ? 2.517 0.234 4.128 1.00 98.25 107 VAL A O 1
ATOM 814 N N . ARG A 1 108 ? 1.302 1.884 3.262 1.00 97.75 108 ARG A N 1
ATOM 815 C CA . ARG A 1 108 ? 0.337 1.899 4.363 1.00 97.75 108 ARG A CA 1
ATOM 816 C C . ARG A 1 108 ? -0.992 2.459 3.910 1.00 97.75 108 ARG A C 1
ATOM 818 O O . ARG A 1 108 ? -1.088 3.140 2.891 1.00 97.75 108 ARG A O 1
ATOM 825 N N . VAL A 1 109 ? -2.007 2.188 4.708 1.00 97.00 109 VAL A N 1
ATOM 826 C CA . VAL A 1 109 ? -3.334 2.758 4.563 1.00 97.00 109 VAL A CA 1
ATOM 827 C C . VAL A 1 109 ? -3.708 3.510 5.826 1.00 97.00 109 VAL A C 1
ATOM 829 O O . VAL A 1 109 ? -3.410 3.058 6.928 1.00 97.00 109 VAL A O 1
ATOM 832 N N . PHE A 1 110 ? -4.376 4.644 5.646 1.00 94.75 110 PHE A N 1
ATOM 833 C CA . PHE A 1 110 ? -5.132 5.310 6.692 1.00 94.75 110 PHE A CA 1
ATOM 834 C C . PHE A 1 110 ? -6.625 5.063 6.488 1.00 94.75 110 PHE A C 1
ATOM 836 O O . PHE A 1 110 ? -7.196 5.436 5.458 1.00 94.75 110 PHE A O 1
ATOM 843 N N . ASP A 1 111 ? -7.241 4.451 7.491 1.00 91.19 111 ASP A N 1
ATOM 844 C CA . ASP A 1 111 ? -8.671 4.213 7.570 1.00 91.19 111 ASP A CA 1
ATOM 845 C C . ASP A 1 111 ? -9.314 5.157 8.602 1.00 91.19 111 ASP A C 1
ATOM 847 O O . ASP A 1 111 ? -9.122 4.971 9.811 1.00 91.19 111 ASP A O 1
ATOM 851 N N . PRO A 1 112 ? -10.105 6.154 8.161 1.00 87.88 112 PRO A N 1
ATOM 852 C CA . PRO A 1 112 ? -10.727 7.115 9.065 1.00 87.88 112 PRO A CA 1
ATOM 853 C C . PRO A 1 112 ? -11.768 6.488 10.004 1.00 87.88 112 PRO A C 1
ATOM 855 O O . PRO A 1 112 ? -12.155 7.123 10.978 1.00 87.88 112 PRO A O 1
ATOM 858 N N . HIS A 1 113 ? -12.218 5.255 9.754 1.00 83.88 113 HIS A N 1
ATOM 859 C CA . HIS A 1 113 ? -13.192 4.575 10.612 1.00 83.88 113 HIS A CA 1
ATOM 860 C C . HIS A 1 113 ? -12.548 3.828 11.786 1.00 83.88 113 HIS A C 1
ATOM 862 O O . HIS A 1 113 ? -13.251 3.226 12.590 1.00 83.88 113 HIS A O 1
ATOM 868 N N . LEU A 1 114 ? -11.216 3.821 11.871 1.00 85.12 114 LEU A N 1
ATOM 869 C CA . LEU A 1 114 ? -10.462 3.102 12.897 1.00 85.12 114 LEU A CA 1
ATOM 870 C C . LEU A 1 114 ? -9.560 4.043 13.710 1.00 85.12 114 LEU A C 1
ATOM 872 O O . LEU A 1 114 ? -8.630 3.583 14.369 1.00 85.12 114 LEU A O 1
ATOM 876 N N . THR A 1 115 ? -9.816 5.353 13.699 1.00 86.94 115 THR A N 1
ATOM 877 C CA . THR A 1 115 ? -8.964 6.357 14.367 1.00 86.94 115 THR A CA 1
ATOM 878 C C . THR A 1 115 ? -8.883 6.197 15.882 1.00 86.94 115 THR A C 1
ATOM 880 O O . THR A 1 115 ? -7.907 6.630 16.482 1.00 86.94 115 THR A O 1
ATOM 883 N N . GLU A 1 116 ? -9.874 5.559 16.505 1.00 84.12 116 GLU A N 1
ATOM 884 C CA . GLU A 1 116 ? -9.875 5.271 17.946 1.00 84.12 116 GLU A CA 1
ATOM 885 C C . GLU A 1 116 ? -9.147 3.967 18.313 1.00 84.12 116 GLU A C 1
ATOM 887 O O . GLU A 1 116 ? -9.031 3.616 19.487 1.00 84.12 116 GLU A O 1
ATOM 892 N N . THR A 1 117 ? -8.647 3.224 17.323 1.00 84.69 117 THR A N 1
ATOM 893 C CA . THR A 1 117 ? -7.805 2.051 17.581 1.00 84.69 117 THR A CA 1
ATOM 894 C C . THR A 1 117 ? -6.396 2.478 18.016 1.00 84.69 117 THR A C 1
ATOM 896 O O . THR A 1 117 ? -5.966 3.590 17.706 1.00 84.69 117 THR A O 1
ATOM 899 N N . PRO A 1 118 ? -5.614 1.598 18.671 1.00 88.38 118 PRO A N 1
ATOM 900 C CA . PRO A 1 118 ? -4.233 1.910 19.057 1.00 88.38 118 PRO A CA 1
ATOM 901 C C . PRO A 1 118 ? -3.317 2.328 17.896 1.00 88.38 118 PRO A C 1
ATOM 903 O O . PRO A 1 118 ? -2.325 3.019 18.114 1.00 88.38 118 PRO A O 1
ATOM 906 N N . THR A 1 119 ? -3.641 1.931 16.661 1.00 89.62 119 THR A N 1
ATOM 907 C CA . THR A 1 119 ? -2.876 2.309 15.465 1.00 89.62 119 THR A CA 1
ATOM 908 C C . THR A 1 119 ? -3.335 3.636 14.859 1.00 89.62 119 THR A C 1
ATOM 910 O O . THR A 1 119 ? -2.797 4.061 13.838 1.00 89.62 119 THR A O 1
ATOM 913 N N . GLY A 1 120 ? -4.341 4.299 15.441 1.00 87.94 120 GLY A N 1
ATOM 914 C CA . GLY A 1 120 ? -4.900 5.545 14.915 1.00 87.94 120 GLY A CA 1
ATOM 915 C C . GLY A 1 120 ? -5.487 5.392 13.511 1.00 87.94 120 GLY A C 1
ATOM 916 O O . GLY A 1 120 ? -5.486 6.347 12.741 1.00 87.94 120 GLY A O 1
ATOM 917 N N . GLY A 1 121 ? -5.930 4.185 13.149 1.00 88.50 121 GLY A N 1
ATOM 918 C CA . GLY A 1 121 ? -6.456 3.864 11.821 1.00 88.50 121 GLY A CA 1
ATOM 919 C C . GLY A 1 121 ? -5.388 3.593 10.762 1.00 88.50 121 GLY A C 1
ATOM 920 O O . GLY A 1 121 ? -5.728 3.286 9.621 1.00 88.50 121 GLY A O 1
ATOM 921 N N . VAL A 1 122 ? -4.102 3.654 11.117 1.00 91.81 122 VAL A N 1
ATOM 922 C CA . VAL A 1 122 ? -3.014 3.253 10.221 1.00 91.81 122 VAL A CA 1
ATOM 923 C C . VAL A 1 122 ? -2.880 1.735 10.222 1.00 91.81 122 VAL A C 1
ATOM 925 O O . VAL A 1 122 ? -2.901 1.100 11.278 1.00 91.81 122 VAL A O 1
ATOM 928 N N . THR A 1 123 ? -2.758 1.135 9.039 1.00 93.88 123 THR A N 1
ATOM 929 C CA . THR A 1 123 ? -2.413 -0.282 8.907 1.00 93.88 123 THR A CA 1
ATOM 930 C C . THR A 1 123 ? -1.876 -0.630 7.519 1.00 93.88 123 THR A C 1
ATOM 932 O O . THR A 1 123 ? -2.232 -0.017 6.514 1.00 93.88 123 THR A O 1
ATOM 935 N N . ALA A 1 124 ? -1.053 -1.670 7.459 1.00 96.12 124 ALA A N 1
ATOM 936 C CA . ALA A 1 124 ? -0.649 -2.362 6.245 1.00 96.12 124 ALA A CA 1
ATOM 937 C C . ALA A 1 124 ? -0.992 -3.860 6.268 1.00 96.12 124 ALA A C 1
ATOM 939 O O . ALA A 1 124 ? -1.016 -4.497 5.219 1.00 96.12 124 ALA A O 1
ATOM 940 N N . SER A 1 125 ? -1.317 -4.432 7.433 1.00 93.06 125 SER A N 1
ATOM 941 C CA . SER A 1 125 ? -1.644 -5.864 7.584 1.00 93.06 125 SER A CA 1
ATOM 942 C C . SER A 1 125 ? -2.834 -6.360 6.759 1.00 93.06 125 SER A C 1
ATOM 944 O O . SER A 1 125 ? -2.966 -7.555 6.508 1.00 93.06 125 SER A O 1
ATOM 946 N N . ARG A 1 126 ? -3.699 -5.445 6.314 1.00 94.19 126 ARG A N 1
ATOM 947 C CA . ARG A 1 126 ? -4.905 -5.747 5.528 1.00 94.19 126 ARG A CA 1
ATOM 948 C C . ARG A 1 126 ? -4.801 -5.299 4.073 1.00 94.19 126 ARG A C 1
ATOM 950 O O . ARG A 1 126 ? -5.813 -5.247 3.370 1.00 94.19 126 ARG A O 1
ATOM 957 N N . LEU A 1 127 ? -3.594 -4.934 3.645 1.00 97.44 127 LEU A N 1
ATOM 958 C CA . LEU A 1 127 ? -3.312 -4.543 2.276 1.00 97.44 127 LEU A CA 1
ATOM 959 C C . LEU A 1 127 ? -3.034 -5.754 1.392 1.00 97.44 127 LEU A C 1
ATOM 961 O O . LEU A 1 127 ? -2.326 -6.693 1.761 1.00 97.44 127 LEU A O 1
ATOM 965 N N . VAL A 1 128 ? -3.546 -5.658 0.172 1.00 98.25 128 VAL A N 1
ATOM 966 C CA . VAL A 1 128 ? -3.140 -6.472 -0.966 1.00 98.25 128 VAL A CA 1
ATOM 967 C C . VAL A 1 128 ? -2.603 -5.519 -2.028 1.00 98.25 128 VAL A C 1
ATOM 969 O O . VAL A 1 128 ? -3.320 -4.627 -2.477 1.00 98.25 128 VAL A O 1
ATOM 972 N N . VAL A 1 129 ? -1.348 -5.685 -2.434 1.00 98.31 129 VAL A N 1
ATOM 973 C CA . VAL A 1 129 ? -0.677 -4.818 -3.414 1.00 98.31 129 VAL A CA 1
ATOM 974 C C . VAL A 1 129 ? -0.262 -5.662 -4.608 1.00 98.31 129 VAL A C 1
ATOM 976 O O . VAL A 1 129 ? 0.462 -6.641 -4.456 1.00 98.31 129 VAL A O 1
ATOM 979 N N . GLY A 1 130 ? -0.768 -5.339 -5.797 1.00 98.00 130 GLY A N 1
ATOM 980 C CA . GLY A 1 130 ? -0.518 -6.127 -7.005 1.00 98.00 130 GLY A CA 1
ATOM 981 C C . GLY A 1 130 ? -0.944 -7.592 -6.852 1.00 98.00 130 GLY A C 1
ATOM 982 O O . GLY A 1 130 ? -0.252 -8.484 -7.321 1.00 98.00 130 GLY A O 1
ATOM 983 N N . GLY A 1 131 ? -2.025 -7.859 -6.109 1.00 97.81 131 GLY A N 1
ATOM 984 C CA . GLY A 1 131 ? -2.492 -9.219 -5.805 1.00 97.81 131 GLY A CA 1
ATOM 985 C C . GLY A 1 131 ? -1.736 -9.947 -4.682 1.00 97.81 131 GLY A C 1
ATOM 986 O O . GLY A 1 131 ? -2.159 -11.028 -4.282 1.00 97.81 131 GLY A O 1
ATOM 987 N N . GLN A 1 132 ? -0.672 -9.361 -4.126 1.00 98.06 132 GLN A N 1
ATOM 988 C CA . GLN A 1 132 ? 0.096 -9.941 -3.024 1.00 98.06 132 GLN A CA 1
ATOM 989 C C . GLN A 1 132 ? -0.389 -9.404 -1.679 1.00 98.06 132 GLN A C 1
ATOM 991 O O . GLN A 1 132 ? -0.357 -8.198 -1.437 1.00 98.06 132 GLN A O 1
ATOM 996 N N . MET A 1 133 ? -0.803 -10.302 -0.784 1.00 97.50 133 MET A N 1
ATOM 997 C CA . MET A 1 133 ? -1.055 -9.939 0.611 1.00 97.50 133 MET A CA 1
ATOM 998 C C . MET A 1 133 ? 0.273 -9.631 1.305 1.00 97.50 133 MET A C 1
ATOM 1000 O O . MET A 1 133 ? 1.223 -10.416 1.195 1.00 97.50 133 MET A O 1
ATOM 1004 N N . ILE A 1 134 ? 0.326 -8.498 2.005 1.00 96.62 134 ILE A N 1
ATOM 1005 C CA . ILE A 1 134 ? 1.511 -8.074 2.754 1.00 96.62 134 ILE A CA 1
ATOM 1006 C C . ILE A 1 134 ? 1.715 -9.000 3.954 1.00 96.62 134 ILE A C 1
ATOM 1008 O O . ILE A 1 134 ? 0.790 -9.218 4.735 1.00 96.62 134 ILE A O 1
ATOM 1012 N N . THR A 1 135 ? 2.930 -9.526 4.118 1.00 96.44 135 THR A N 1
ATOM 1013 C CA . THR A 1 135 ? 3.286 -10.384 5.267 1.00 96.44 135 THR A CA 1
ATOM 1014 C C . THR A 1 135 ? 4.496 -9.889 6.057 1.00 96.44 135 THR A C 1
ATOM 1016 O O . THR A 1 135 ? 4.841 -10.489 7.071 1.00 96.44 135 THR A O 1
ATOM 1019 N N . PHE A 1 136 ? 5.134 -8.804 5.617 1.00 96.50 136 PHE A N 1
ATOM 1020 C CA . PHE A 1 136 ? 6.289 -8.196 6.274 1.00 96.50 136 PHE A CA 1
ATOM 1021 C C . PHE A 1 136 ? 5.987 -6.741 6.613 1.00 96.50 136 PHE A C 1
ATOM 1023 O O . PHE A 1 136 ? 5.455 -6.006 5.778 1.00 96.50 136 PHE A O 1
ATOM 1030 N N . PHE A 1 137 ? 6.336 -6.335 7.833 1.00 97.00 137 PHE A N 1
ATOM 1031 C CA . PHE A 1 137 ? 5.936 -5.049 8.395 1.00 97.00 137 PHE A CA 1
ATOM 1032 C C . PHE A 1 137 ? 7.108 -4.349 9.076 1.00 97.00 137 PHE A C 1
ATOM 1034 O O . PHE A 1 137 ? 7.858 -4.974 9.825 1.00 97.00 137 PHE A O 1
ATOM 1041 N N . ASP A 1 138 ? 7.212 -3.045 8.849 1.00 96.31 138 ASP A N 1
ATOM 1042 C CA . ASP A 1 138 ? 7.943 -2.113 9.696 1.00 96.31 138 ASP A CA 1
ATOM 1043 C C . ASP A 1 138 ? 6.997 -1.566 10.775 1.00 96.31 138 ASP A C 1
ATOM 1045 O O . ASP A 1 138 ? 5.850 -1.216 10.484 1.00 96.31 138 ASP A O 1
ATOM 1049 N N . GLN A 1 139 ? 7.473 -1.516 12.021 1.00 95.31 139 GLN A N 1
ATOM 1050 C CA . GLN A 1 139 ? 6.741 -0.994 13.188 1.00 95.31 139 GLN A CA 1
ATOM 1051 C C . GLN A 1 139 ? 5.285 -1.510 13.330 1.00 95.31 139 GLN A C 1
ATOM 1053 O O . GLN A 1 139 ? 4.353 -0.706 13.467 1.00 95.31 139 GLN A O 1
ATOM 1058 N N . PRO A 1 140 ? 5.059 -2.841 13.307 1.00 94.81 140 PRO A N 1
ATOM 1059 C CA . PRO A 1 140 ? 3.716 -3.420 13.331 1.00 94.81 140 PRO A CA 1
ATOM 1060 C C . PRO A 1 140 ? 2.939 -3.037 14.596 1.00 94.81 140 PRO A C 1
ATOM 1062 O O . PRO A 1 140 ? 3.493 -2.997 15.694 1.00 94.81 140 PRO A O 1
ATOM 1065 N N . GLY A 1 141 ? 1.636 -2.798 14.448 1.00 90.62 141 GLY A N 1
ATOM 1066 C CA . GLY A 1 141 ? 0.733 -2.475 15.553 1.00 90.62 141 GLY A CA 1
ATOM 1067 C C . GLY A 1 141 ? 0.866 -1.050 16.095 1.00 90.62 141 GLY A C 1
ATOM 1068 O O . GLY A 1 141 ? 0.380 -0.774 17.190 1.00 90.62 141 GLY A O 1
ATOM 1069 N N . THR A 1 142 ? 1.499 -0.142 15.350 1.00 93.81 142 THR A N 1
ATOM 1070 C CA . THR A 1 142 ? 1.676 1.265 15.742 1.00 93.81 142 THR A CA 1
ATOM 1071 C C . THR A 1 142 ? 1.044 2.215 14.725 1.00 93.81 142 THR A C 1
ATOM 1073 O O . THR A 1 142 ? 0.676 1.819 13.621 1.00 93.81 142 THR A O 1
ATOM 1076 N N . THR A 1 143 ? 0.969 3.504 15.063 1.00 94.12 143 THR A N 1
ATOM 1077 C CA . THR A 1 143 ? 0.590 4.572 14.118 1.00 94.12 143 THR A CA 1
ATOM 1078 C C . THR A 1 143 ? 1.611 4.777 12.990 1.00 94.12 143 THR A C 1
ATOM 1080 O O . THR A 1 143 ? 1.331 5.489 12.026 1.00 94.12 143 THR A O 1
ATOM 1083 N N . ALA A 1 144 ? 2.790 4.157 13.088 1.00 94.88 144 ALA A N 1
ATOM 1084 C CA . ALA A 1 144 ? 3.839 4.188 12.077 1.00 94.88 144 ALA A CA 1
ATOM 1085 C C . ALA A 1 144 ? 3.910 2.899 11.232 1.00 94.88 144 ALA A C 1
ATOM 1087 O O . ALA A 1 144 ? 4.787 2.803 10.374 1.00 94.88 144 ALA A O 1
ATOM 1088 N N . GLU A 1 145 ? 2.991 1.941 11.427 1.00 96.88 145 GLU A N 1
ATOM 1089 C CA . GLU A 1 145 ? 2.984 0.664 10.699 1.00 96.88 145 GLU A CA 1
ATOM 1090 C C . GLU A 1 145 ? 3.076 0.872 9.181 1.00 96.88 145 GLU A C 1
ATOM 1092 O O . GLU A 1 145 ? 2.304 1.631 8.585 1.00 96.88 145 GLU A O 1
ATOM 1097 N N . SER A 1 146 ? 4.010 0.155 8.555 1.00 97.69 146 SER A N 1
ATOM 1098 C CA . SER A 1 146 ? 4.165 0.105 7.102 1.00 97.69 146 SER A CA 1
ATOM 1099 C C . SER A 1 146 ? 4.423 -1.324 6.635 1.00 97.69 146 SER A C 1
ATOM 1101 O O . SER A 1 146 ? 5.145 -2.084 7.266 1.00 97.69 146 SER A O 1
ATOM 1103 N N . GLY A 1 147 ? 3.830 -1.704 5.515 1.00 98.00 147 GLY A N 1
ATOM 1104 C CA . GLY A 1 147 ? 4.058 -2.962 4.822 1.00 98.00 147 GLY A CA 1
ATOM 1105 C C . GLY A 1 147 ? 5.275 -2.872 3.919 1.00 98.00 147 GLY A C 1
ATOM 1106 O O . GLY A 1 147 ? 5.506 -1.834 3.306 1.00 98.00 147 GLY A O 1
ATOM 1107 N N . VAL A 1 148 ? 6.025 -3.962 3.816 1.00 97.75 148 VAL A N 1
ATOM 1108 C CA . VAL A 1 148 ? 7.237 -4.048 2.999 1.00 97.75 148 VAL A CA 1
ATOM 1109 C C . VAL A 1 148 ? 6.940 -4.864 1.745 1.00 97.75 148 VAL A C 1
ATOM 1111 O O . VAL A 1 148 ? 6.529 -6.020 1.847 1.00 97.75 148 VAL A O 1
ATOM 1114 N N . ILE A 1 149 ? 7.135 -4.279 0.561 1.00 97.88 149 ILE A N 1
ATOM 1115 C CA . ILE A 1 149 ? 6.768 -4.922 -0.708 1.00 97.88 149 ILE A CA 1
ATOM 1116 C C . ILE A 1 149 ? 7.706 -4.529 -1.856 1.00 97.88 149 ILE A C 1
ATOM 1118 O O . ILE A 1 149 ? 8.134 -3.381 -1.964 1.00 97.88 149 ILE A O 1
ATOM 1122 N N . PHE A 1 150 ? 8.001 -5.476 -2.743 1.00 97.75 150 PHE A N 1
ATOM 1123 C CA . PHE A 1 150 ? 8.592 -5.213 -4.056 1.00 97.75 150 PHE A CA 1
ATOM 1124 C C . PHE A 1 150 ? 7.523 -5.269 -5.148 1.00 97.75 150 PHE A C 1
ATOM 1126 O O . PHE A 1 150 ? 6.533 -5.978 -5.006 1.00 97.75 150 PHE A O 1
ATOM 1133 N N . ILE A 1 151 ? 7.727 -4.563 -6.254 1.00 97.75 151 ILE A N 1
ATOM 1134 C CA . ILE A 1 151 ? 6.836 -4.552 -7.416 1.00 97.75 151 ILE A CA 1
ATOM 1135 C C . ILE A 1 151 ? 7.607 -5.067 -8.623 1.00 97.75 151 ILE A C 1
ATOM 1137 O O . ILE A 1 151 ? 8.709 -4.589 -8.902 1.00 97.75 151 ILE A O 1
ATOM 1141 N N . ASP A 1 152 ? 7.033 -6.046 -9.322 1.00 96.25 152 ASP A N 1
ATOM 1142 C CA . ASP A 1 152 ? 7.603 -6.610 -10.545 1.00 96.25 152 ASP A CA 1
ATOM 1143 C C . ASP A 1 152 ? 7.092 -5.950 -11.830 1.00 96.25 152 ASP A C 1
ATOM 1145 O O . ASP A 1 152 ? 6.207 -5.094 -11.821 1.00 96.25 152 ASP A O 1
ATOM 1149 N N . ASP A 1 153 ? 7.678 -6.363 -12.954 1.00 96.00 153 ASP A N 1
ATOM 1150 C CA . ASP A 1 153 ? 7.379 -5.829 -14.286 1.00 96.00 153 ASP A CA 1
ATOM 1151 C C . ASP A 1 153 ? 5.919 -6.032 -14.733 1.00 96.00 153 ASP A C 1
ATOM 1153 O O . ASP A 1 153 ? 5.474 -5.378 -15.674 1.00 96.00 153 ASP A O 1
ATOM 1157 N N . ASN A 1 154 ? 5.155 -6.898 -14.062 1.00 96.81 154 ASN A N 1
ATOM 1158 C CA . ASN A 1 154 ? 3.733 -7.116 -14.333 1.00 96.81 154 ASN A CA 1
ATOM 1159 C C . ASN A 1 154 ? 2.824 -6.339 -13.364 1.00 96.81 154 ASN A C 1
ATOM 1161 O O . ASN A 1 154 ? 1.608 -6.530 -13.381 1.00 96.81 154 ASN A O 1
ATOM 1165 N N . GLY A 1 155 ? 3.392 -5.494 -12.497 1.00 97.19 155 GLY A N 1
ATOM 1166 C CA . GLY A 1 155 ? 2.649 -4.803 -11.443 1.00 97.19 155 GLY A CA 1
ATOM 1167 C C . GLY A 1 155 ? 2.215 -5.723 -10.301 1.00 97.19 155 GLY A C 1
ATOM 1168 O O . GLY A 1 155 ? 1.322 -5.356 -9.532 1.00 97.19 155 GLY A O 1
ATOM 1169 N N . ILE A 1 156 ? 2.821 -6.910 -10.185 1.00 98.19 156 ILE A N 1
ATOM 1170 C CA . ILE A 1 156 ? 2.543 -7.860 -9.109 1.00 98.19 156 ILE A CA 1
ATOM 1171 C C . ILE A 1 156 ? 3.438 -7.545 -7.913 1.00 98.19 156 ILE A C 1
ATOM 1173 O O . ILE A 1 156 ? 4.642 -7.313 -8.052 1.00 98.19 156 ILE A O 1
ATOM 1177 N N . GLY A 1 157 ? 2.837 -7.543 -6.724 1.00 97.81 157 GLY A N 1
ATOM 1178 C CA . GLY A 1 157 ? 3.579 -7.401 -5.480 1.00 97.81 157 GLY A CA 1
ATOM 1179 C C . GLY A 1 157 ? 4.375 -8.665 -5.160 1.00 97.81 157 GLY A C 1
ATOM 1180 O O . GLY A 1 157 ? 3.935 -9.782 -5.421 1.00 97.81 157 GLY A O 1
ATOM 1181 N N . ARG A 1 158 ? 5.553 -8.508 -4.565 1.00 97.69 158 ARG A N 1
ATOM 1182 C CA . ARG A 1 158 ? 6.416 -9.599 -4.109 1.00 97.69 158 ARG A CA 1
ATOM 1183 C C . ARG A 1 158 ? 6.862 -9.309 -2.687 1.00 97.69 158 ARG A C 1
ATOM 1185 O O . ARG A 1 158 ? 7.519 -8.297 -2.437 1.00 97.69 158 ARG A O 1
ATOM 1192 N N . ASN A 1 159 ? 6.497 -10.187 -1.758 1.00 95.88 159 ASN A N 1
ATOM 1193 C CA . ASN A 1 159 ? 7.061 -10.119 -0.416 1.00 95.88 159 ASN A CA 1
ATOM 1194 C C . ASN A 1 159 ? 8.586 -10.359 -0.489 1.00 95.88 159 ASN A C 1
ATOM 1196 O O . ASN A 1 159 ? 9.042 -11.059 -1.396 1.00 95.88 159 ASN A O 1
ATOM 1200 N N . PRO A 1 160 ? 9.381 -9.776 0.425 1.00 90.44 160 PRO A N 1
ATOM 1201 C CA . PRO A 1 160 ? 10.840 -9.895 0.398 1.00 90.44 160 PRO A CA 1
ATOM 1202 C C . PRO A 1 160 ? 11.406 -11.323 0.477 1.00 90.44 160 PRO A C 1
ATOM 1204 O O . PRO A 1 160 ? 12.535 -11.525 0.029 1.00 90.44 160 PRO A O 1
ATOM 1207 N N . PHE A 1 161 ? 10.653 -12.285 1.026 1.00 82.31 161 PHE A N 1
ATOM 1208 C CA . PHE A 1 161 ? 11.050 -13.687 1.203 1.00 82.31 161 PHE A CA 1
ATOM 1209 C C . PHE A 1 161 ? 9.854 -14.627 1.035 1.00 82.31 161 PHE A C 1
ATOM 1211 O O . PHE A 1 161 ? 8.737 -14.224 1.446 1.00 82.31 161 PHE A O 1
#

Secondary structure (DSSP, 8-state):
-----------------------------PPPPPPPPPEEEEEEEEE--SS-SS-SS-S-PPEEEEETTSPTT--EEEEEPTTSSEEEEEEEEEEP-TTTTSPPEEEEEE-GGGTTSTTTTEESTTEEETTEEP--EESTTSTT-EEEEEE-TTS-EE---

Radius of gyration: 33.83 Å; chains: 1; bounding box: 79×84×80 Å

Foldseek 3Di:
DDDDDDDDDDDDDDDDDPPPPPPPPPPPPPDPDDDDFQWDKKKKKFQDDPDQDDDPDPQFDWKWKDKPPADVVRIDTFGDDPPHSMTMDMRTGHGACPVPPDFFMWMWMADCSCCVAQLRRIDQQRMAMQNRRFDDWDPPPHVPITGTWGAHNHRHTDYPD

pLDDT: mean 82.08, std 18.67, range [37.72, 98.31]

Sequence (161 aa):
MTRLAALALLAALAFLGEGCLEITKSVTEGPPPVPSPRLVTVRVEYRQPNGCVNVSNPCNTRVVFFGSWMQPGGEVLLSESPGTYVWTGTIPNVPVNFPPREQPYLVRVFDPHLTETPTGGVTASRLVVGGQMITFFDQPGTTAESGVIFIDDNGIGRNPF